Protein AF-A0A7G8DEV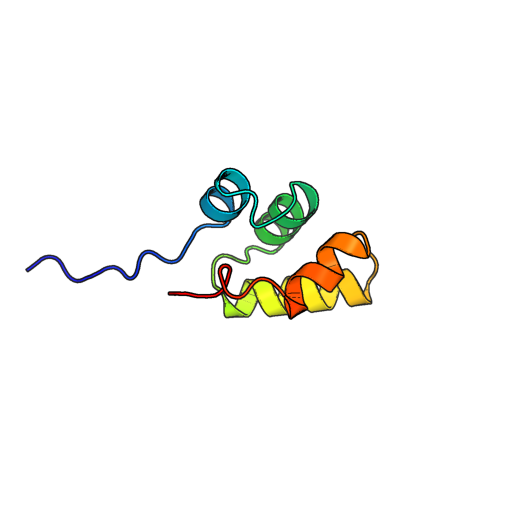5-F1 (afdb_monomer)

Mean predicted aligned error: 8.68 Å

Structure (mmCIF, N/CA/C/O backbone):
data_AF-A0A7G8DEV5-F1
#
_entry.id   AF-A0A7G8DEV5-F1
#
loop_
_atom_site.group_PDB
_atom_site.id
_atom_site.type_symbol
_atom_site.label_atom_id
_atom_site.label_alt_id
_atom_site.label_comp_id
_atom_site.label_asym_id
_atom_site.label_entity_id
_atom_site.label_seq_id
_atom_site.pdbx_PDB_ins_code
_atom_site.Cartn_x
_atom_site.Cartn_y
_atom_site.Cartn_z
_atom_site.occupancy
_atom_site.B_iso_or_equiv
_atom_site.auth_seq_id
_atom_site.auth_comp_id
_atom_site.auth_asym_id
_atom_site.auth_atom_id
_atom_site.pdbx_PDB_model_num
ATOM 1 N N . MET A 1 1 ? -17.844 -1.225 29.449 1.00 37.22 1 MET A N 1
ATOM 2 C CA . MET A 1 1 ? -16.606 -0.581 28.967 1.00 37.22 1 MET A CA 1
ATOM 3 C C . MET A 1 1 ? -16.259 -1.207 27.628 1.00 37.22 1 MET A C 1
ATOM 5 O O . MET A 1 1 ? -15.703 -2.295 27.613 1.00 37.22 1 MET A O 1
ATOM 9 N N . TYR A 1 2 ? -16.677 -0.599 26.516 1.00 45.91 2 TYR A N 1
ATOM 10 C CA . TYR A 1 2 ? -16.274 -1.074 25.192 1.00 45.91 2 TYR A CA 1
ATOM 11 C C . TYR A 1 2 ? -14.868 -0.551 24.936 1.00 45.91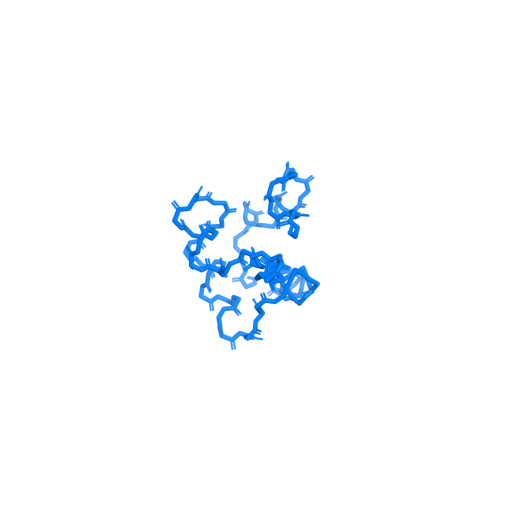 2 TYR A C 1
ATOM 13 O O . TYR A 1 2 ? -14.665 0.657 24.822 1.00 45.91 2 TYR A O 1
ATOM 21 N N . GLY A 1 3 ? -13.903 -1.470 24.984 1.00 42.50 3 GLY A N 1
ATOM 22 C CA . GLY A 1 3 ? -12.509 -1.190 24.693 1.00 42.50 3 GLY A CA 1
ATOM 23 C C . GLY A 1 3 ? -12.404 -0.527 23.330 1.00 42.50 3 GLY A C 1
ATOM 24 O O . GLY A 1 3 ? -13.020 -0.975 22.364 1.00 42.50 3 GLY A O 1
ATOM 25 N N . LEU A 1 4 ? -11.655 0.568 23.299 1.00 46.84 4 LEU A N 1
ATOM 26 C CA . LEU A 1 4 ? -11.216 1.249 22.097 1.00 46.84 4 LEU A CA 1
ATOM 27 C C . LEU A 1 4 ? -10.500 0.218 21.216 1.00 46.84 4 LEU A C 1
ATOM 29 O O . LEU A 1 4 ? -9.305 -0.019 21.367 1.00 46.84 4 LEU A O 1
ATOM 33 N N . HIS A 1 5 ? -11.239 -0.428 20.313 1.00 43.22 5 HIS A N 1
ATOM 34 C CA . HIS A 1 5 ? -10.646 -0.948 19.097 1.00 43.22 5 HIS A CA 1
ATOM 35 C C . HIS A 1 5 ? -10.098 0.291 18.399 1.00 43.22 5 HIS A C 1
ATOM 37 O O . HIS A 1 5 ? -10.869 1.034 17.793 1.00 43.22 5 HIS A O 1
ATOM 43 N N . ALA A 1 6 ? -8.798 0.554 18.562 1.00 49.69 6 ALA A N 1
ATOM 44 C CA . ALA A 1 6 ? -8.044 1.374 17.628 1.00 49.69 6 ALA A CA 1
ATOM 45 C C . ALA A 1 6 ? -8.472 0.886 16.246 1.00 49.69 6 ALA A C 1
ATOM 47 O O . ALA A 1 6 ? -8.286 -0.290 15.911 1.00 49.69 6 ALA A O 1
ATOM 48 N N . SER A 1 7 ? -9.267 1.695 15.551 1.00 52.28 7 SER A N 1
ATOM 49 C CA . SER A 1 7 ? -9.914 1.277 14.322 1.00 52.28 7 SER A CA 1
ATOM 50 C C . SER A 1 7 ? -8.825 1.266 13.269 1.00 52.28 7 SER A C 1
ATOM 52 O O . SER A 1 7 ? -8.676 2.246 12.543 1.00 52.28 7 SER A O 1
ATOM 54 N N . ALA A 1 8 ? -8.041 0.186 13.231 1.00 58.69 8 ALA A N 1
ATOM 55 C CA . ALA A 1 8 ? -6.979 0.007 12.264 1.00 58.69 8 ALA A CA 1
ATOM 56 C C . ALA A 1 8 ? -7.580 0.289 10.889 1.00 58.69 8 ALA A C 1
ATOM 58 O O . ALA A 1 8 ? -8.473 -0.426 10.426 1.00 58.69 8 ALA A O 1
ATOM 59 N N . GLN A 1 9 ? -7.156 1.398 10.287 1.00 70.69 9 GLN A N 1
ATOM 60 C CA . GLN A 1 9 ? -7.732 1.882 9.043 1.00 70.69 9 GLN A CA 1
ATOM 61 C C . GLN A 1 9 ? -7.586 0.763 8.000 1.00 70.69 9 GLN A C 1
ATOM 63 O O . GLN A 1 9 ? -6.473 0.293 7.731 1.00 70.69 9 GLN A O 1
ATOM 68 N N . THR A 1 10 ? -8.711 0.262 7.485 1.00 82.38 10 THR A N 1
ATOM 69 C CA . THR A 1 10 ? -8.724 -0.832 6.505 1.00 82.38 10 THR A CA 1
ATOM 70 C C . THR A 1 10 ? -8.284 -0.313 5.140 1.00 82.38 10 THR A C 1
ATOM 72 O O . THR A 1 10 ? -8.451 0.866 4.834 1.00 82.38 10 THR A O 1
ATOM 75 N N . ASN A 1 11 ? -7.763 -1.189 4.277 1.00 83.44 11 ASN A N 1
ATOM 76 C CA . ASN A 1 11 ? -7.359 -0.799 2.918 1.00 83.44 11 ASN A CA 1
ATOM 77 C C . ASN A 1 11 ? -8.523 -0.168 2.135 1.00 83.44 11 ASN A C 1
ATOM 79 O O . ASN A 1 11 ? -8.321 0.759 1.359 1.00 83.44 11 ASN A O 1
ATOM 83 N N . GLU A 1 12 ? -9.752 -0.625 2.381 1.00 86.19 12 GLU A N 1
ATOM 84 C CA . GLU A 1 12 ? -10.964 -0.048 1.796 1.00 86.19 12 GLU A CA 1
ATOM 85 C C . GLU A 1 12 ? -11.209 1.392 2.262 1.00 86.19 12 GLU A C 1
ATOM 87 O O . GLU A 1 12 ? -11.439 2.269 1.432 1.00 86.19 12 GLU A O 1
ATOM 92 N N . ARG A 1 13 ? -11.089 1.662 3.569 1.00 84.62 13 ARG A N 1
ATOM 93 C CA . ARG A 1 13 ? -11.161 3.024 4.121 1.00 84.62 13 ARG A CA 1
ATOM 94 C C . ARG A 1 13 ? -10.122 3.939 3.479 1.00 84.62 13 ARG A C 1
ATOM 96 O O . ARG A 1 13 ? -10.448 5.059 3.100 1.00 84.62 13 ARG A O 1
ATOM 103 N N . LEU A 1 14 ? -8.896 3.447 3.308 1.00 83.44 14 LEU A N 1
ATOM 104 C CA . LEU A 1 14 ? -7.82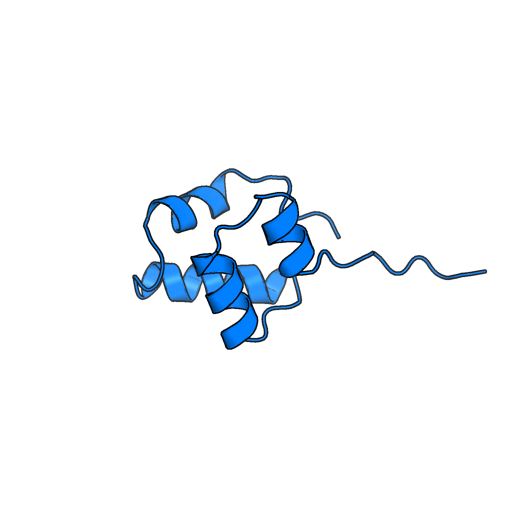0 4.198 2.662 1.00 83.44 14 LEU A CA 1
ATOM 105 C C . LEU A 1 14 ? -8.144 4.537 1.201 1.00 83.44 14 LEU A C 1
ATOM 107 O O . LEU A 1 14 ? -7.838 5.638 0.745 1.00 83.44 14 LEU A O 1
ATOM 111 N N . LEU A 1 15 ? -8.778 3.614 0.472 1.00 86.50 15 LEU A N 1
ATOM 112 C CA . LEU A 1 15 ? -9.216 3.838 -0.905 1.00 86.50 15 LEU A CA 1
ATOM 113 C C . LEU A 1 15 ? -10.367 4.854 -0.970 1.00 86.50 15 LEU A C 1
ATOM 115 O O . LEU A 1 15 ? -10.338 5.768 -1.793 1.00 86.50 15 LEU A O 1
ATOM 119 N N . GLN A 1 16 ? -11.361 4.730 -0.085 1.00 86.50 16 GLN A N 1
ATOM 120 C CA . GLN A 1 16 ? -12.503 5.649 -0.006 1.00 86.50 16 GLN A CA 1
ATOM 121 C C . GLN A 1 16 ? -12.068 7.080 0.328 1.00 86.50 16 GLN A C 1
ATOM 123 O O . GLN A 1 16 ? -12.547 8.035 -0.282 1.00 86.50 1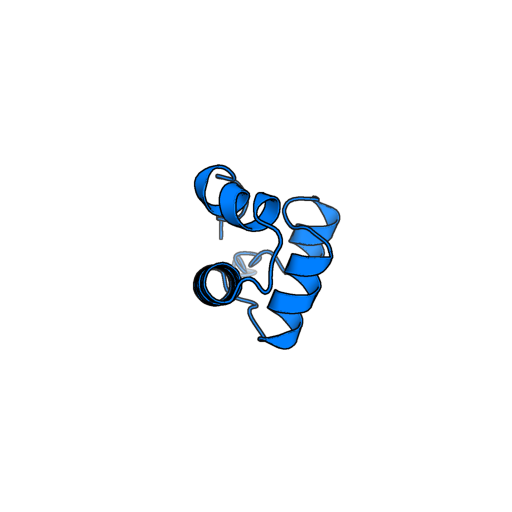6 GLN A O 1
ATOM 128 N N . GLU A 1 17 ? -11.117 7.228 1.250 1.00 85.44 17 GLU A N 1
ATOM 129 C CA . GLU A 1 17 ? -10.519 8.515 1.617 1.00 85.44 17 GLU A CA 1
ATOM 130 C C . GLU A 1 17 ? -9.511 9.024 0.565 1.00 85.44 17 GLU A C 1
ATOM 132 O O . GLU A 1 17 ? -8.932 10.097 0.735 1.00 85.44 17 GLU A O 1
ATOM 137 N N . ARG A 1 18 ? -9.316 8.279 -0.538 1.00 84.12 18 ARG A N 1
ATOM 138 C CA . ARG A 1 18 ? -8.359 8.566 -1.623 1.00 84.12 18 ARG A CA 1
ATOM 139 C C . ARG A 1 18 ? -6.925 8.756 -1.125 1.00 84.12 18 ARG A C 1
ATOM 141 O O . ARG A 1 18 ? -6.144 9.489 -1.725 1.00 84.12 18 ARG A O 1
ATOM 148 N N . LEU A 1 19 ? -6.586 8.099 -0.019 1.00 82.00 19 LEU A N 1
ATOM 149 C CA . LEU A 1 19 ? -5.241 8.101 0.546 1.00 82.00 19 LEU A CA 1
ATOM 150 C C . LEU A 1 19 ? -4.328 7.099 -0.169 1.00 82.00 19 LEU A C 1
ATOM 152 O O . LEU A 1 19 ? -3.112 7.257 -0.138 1.00 82.00 19 LEU A O 1
ATOM 156 N N . ILE A 1 20 ? -4.910 6.082 -0.810 1.00 82.94 20 ILE A N 1
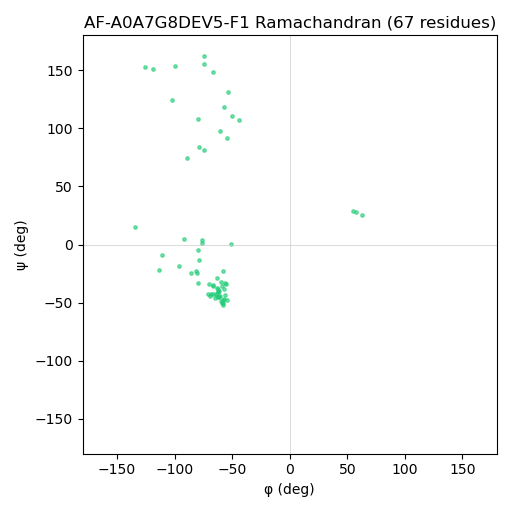ATOM 157 C CA . ILE A 1 20 ? -4.214 5.128 -1.680 1.00 82.94 20 ILE A CA 1
ATOM 158 C C . ILE A 1 20 ? -4.893 5.075 -3.052 1.00 82.94 20 ILE A C 1
ATOM 160 O O . ILE A 1 20 ? -6.096 5.318 -3.174 1.00 82.94 20 ILE A O 1
ATOM 164 N N . SER A 1 21 ? -4.125 4.729 -4.084 1.00 85.38 21 SER A N 1
ATOM 165 C CA . SER A 1 21 ? -4.653 4.477 -5.425 1.00 85.38 21 SER A CA 1
ATOM 166 C C . SER A 1 21 ? -5.379 3.118 -5.499 1.00 85.38 21 SER A C 1
ATOM 168 O O . SER A 1 21 ? -5.142 2.237 -4.663 1.00 85.38 21 SER A O 1
ATOM 170 N N . PRO A 1 22 ? -6.227 2.888 -6.520 1.00 88.44 22 PRO A N 1
ATOM 171 C CA . PRO A 1 22 ? -6.805 1.566 -6.775 1.00 88.44 22 PRO A CA 1
ATOM 172 C C . PRO A 1 22 ? -5.747 0.467 -6.971 1.00 88.44 22 PRO A C 1
ATOM 174 O O . PRO A 1 22 ? -5.911 -0.638 -6.460 1.00 88.44 22 PRO A O 1
ATOM 177 N N . ALA A 1 23 ? -4.630 0.780 -7.640 1.00 86.81 23 ALA A N 1
ATOM 178 C CA . ALA A 1 23 ? -3.528 -0.164 -7.846 1.00 86.81 23 ALA A CA 1
ATOM 179 C C . ALA A 1 23 ? -2.877 -0.570 -6.514 1.00 86.81 23 ALA A C 1
ATOM 181 O O . ALA A 1 23 ? -2.632 -1.750 -6.257 1.00 86.81 23 ALA A O 1
ATOM 182 N N . MET A 1 24 ? -2.676 0.405 -5.627 1.00 86.19 24 MET A N 1
ATOM 183 C CA . MET A 1 24 ? -2.180 0.171 -4.278 1.00 86.19 24 MET A CA 1
ATOM 184 C C . MET A 1 24 ? -3.159 -0.675 -3.453 1.00 86.19 24 MET A C 1
ATOM 186 O O . MET A 1 24 ? -2.74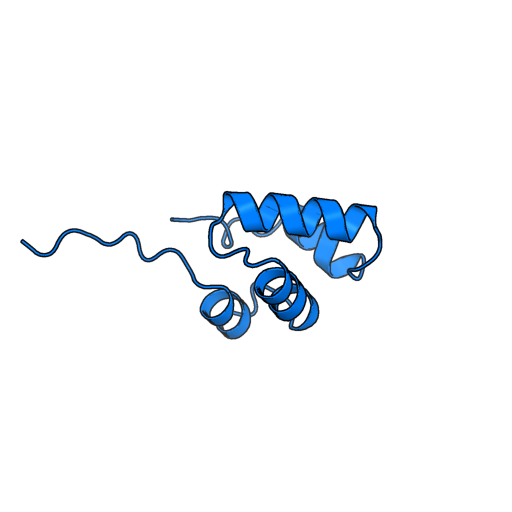7 -1.617 -2.784 1.00 86.19 24 MET A O 1
ATOM 190 N N . TYR A 1 25 ? -4.461 -0.385 -3.519 1.00 89.06 25 TYR A N 1
ATOM 191 C CA . TYR A 1 25 ? -5.492 -1.171 -2.833 1.00 89.06 25 TYR A CA 1
ATOM 192 C C . TYR A 1 25 ? -5.456 -2.647 -3.242 1.00 89.06 25 TYR A C 1
ATOM 194 O O . TYR A 1 25 ? -5.456 -3.532 -2.382 1.00 89.06 25 TYR A O 1
ATOM 202 N N . GLU A 1 26 ? -5.381 -2.920 -4.545 1.00 90.88 26 GLU A N 1
ATOM 203 C CA . GLU A 1 26 ? -5.290 -4.287 -5.046 1.00 90.88 26 GLU A CA 1
ATOM 204 C C . GLU A 1 26 ? -4.020 -4.989 -4.570 1.00 90.88 26 GLU A C 1
ATOM 206 O O . GLU A 1 26 ? -4.097 -6.125 -4.108 1.00 90.88 26 GLU A O 1
ATOM 211 N N . LEU A 1 27 ? -2.865 -4.323 -4.640 1.00 89.56 27 LEU A N 1
ATOM 212 C CA . LEU A 1 27 ? -1.600 -4.874 -4.160 1.00 89.56 27 LEU A CA 1
ATOM 213 C C . LEU A 1 27 ? -1.681 -5.243 -2.673 1.00 89.56 27 LEU A C 1
ATOM 215 O O . LEU A 1 27 ? -1.345 -6.366 -2.288 1.00 89.56 27 LEU A O 1
ATOM 219 N N . LEU A 1 28 ? -2.147 -4.310 -1.840 1.00 88.81 28 LEU A N 1
ATOM 220 C CA . LEU A 1 28 ? -2.245 -4.509 -0.397 1.00 88.81 28 LEU A CA 1
ATOM 221 C C . LEU A 1 28 ? -3.189 -5.667 -0.057 1.00 88.81 28 LEU A C 1
ATOM 223 O O . LEU A 1 28 ? -2.873 -6.471 0.818 1.00 88.81 28 LEU A O 1
ATOM 227 N N . ASN A 1 29 ? -4.310 -5.806 -0.770 1.00 90.06 29 ASN A N 1
ATOM 228 C CA . ASN A 1 29 ? -5.225 -6.929 -0.570 1.00 90.06 29 ASN A CA 1
ATOM 229 C C . ASN A 1 29 ? -4.653 -8.257 -1.065 1.00 90.06 29 ASN A C 1
ATOM 231 O O . ASN A 1 29 ? -4.746 -9.249 -0.346 1.00 90.06 29 ASN A O 1
ATOM 235 N N . ARG A 1 30 ? -4.011 -8.286 -2.240 1.00 90.69 30 ARG A N 1
ATOM 236 C CA . ARG A 1 30 ? -3.352 -9.498 -2.757 1.00 90.69 30 ARG A CA 1
ATOM 237 C C . ARG A 1 30 ? -2.276 -10.008 -1.800 1.00 90.69 30 ARG A C 1
ATOM 239 O O . ARG A 1 30 ? -2.119 -11.215 -1.656 1.00 90.69 30 ARG A O 1
ATOM 246 N N . ARG A 1 31 ? -1.555 -9.101 -1.132 1.00 88.00 31 ARG A N 1
ATOM 247 C CA . ARG A 1 31 ? -0.494 -9.439 -0.167 1.00 88.00 31 ARG A CA 1
ATOM 248 C C . ARG A 1 31 ? -0.984 -9.539 1.285 1.00 88.00 31 ARG A C 1
ATOM 250 O O . ARG A 1 31 ? -0.168 -9.724 2.184 1.00 88.00 31 ARG A O 1
ATOM 257 N N . GLY A 1 32 ? -2.292 -9.410 1.534 1.00 86.44 32 GLY A N 1
ATOM 258 C CA . GLY A 1 32 ? -2.879 -9.510 2.877 1.00 86.44 32 GLY A CA 1
ATOM 259 C C . GLY A 1 32 ? -2.397 -8.433 3.858 1.00 86.44 32 GLY A C 1
ATOM 260 O O . GLY A 1 32 ? -2.390 -8.646 5.070 1.00 86.44 32 GLY A O 1
ATOM 261 N N . ALA A 1 33 ? -1.968 -7.277 3.357 1.00 85.50 33 ALA A N 1
ATOM 262 C CA . ALA A 1 33 ? -1.437 -6.185 4.156 1.00 85.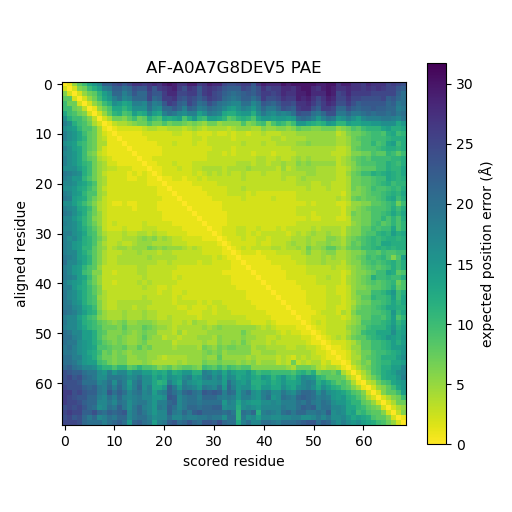50 33 ALA A CA 1
ATOM 263 C C . ALA A 1 33 ? -2.565 -5.381 4.814 1.00 85.50 33 ALA A C 1
ATOM 265 O O . ALA A 1 33 ? -3.011 -4.358 4.300 1.00 85.50 33 ALA A O 1
ATOM 266 N N . THR A 1 34 ? -3.039 -5.860 5.962 1.00 80.31 34 THR A N 1
ATOM 267 C CA . THR A 1 34 ? -4.114 -5.230 6.749 1.00 80.31 34 THR A CA 1
ATOM 268 C C . THR A 1 34 ? -3.597 -4.343 7.879 1.00 80.31 34 THR A C 1
ATOM 270 O O . THR A 1 34 ? -4.325 -3.478 8.364 1.00 80.31 34 THR A O 1
ATOM 273 N N . THR A 1 35 ? -2.335 -4.519 8.280 1.00 80.62 35 THR A N 1
ATOM 274 C CA . THR A 1 35 ? -1.675 -3.704 9.304 1.00 80.62 35 THR A CA 1
ATOM 275 C C . THR A 1 35 ? -0.794 -2.639 8.672 1.00 80.62 35 THR A C 1
ATOM 277 O O . THR A 1 35 ? -0.259 -2.807 7.575 1.00 80.62 35 THR A O 1
ATOM 280 N N . ARG A 1 36 ? -0.583 -1.539 9.396 1.00 75.50 36 ARG A N 1
ATOM 281 C CA . ARG A 1 36 ? 0.275 -0.434 8.955 1.00 75.50 36 ARG A CA 1
ATOM 282 C C . ARG A 1 36 ? 1.687 -0.897 8.581 1.00 75.50 36 ARG A C 1
ATOM 284 O O . ARG A 1 36 ? 2.172 -0.545 7.511 1.00 75.50 36 ARG A O 1
ATOM 291 N N . ALA A 1 37 ? 2.319 -1.705 9.432 1.00 80.62 37 ALA A N 1
ATOM 292 C CA . ALA A 1 37 ? 3.665 -2.220 9.185 1.00 80.62 37 ALA A CA 1
ATOM 293 C C . ALA A 1 37 ? 3.722 -3.077 7.911 1.00 80.62 37 ALA A C 1
ATOM 295 O O . ALA A 1 37 ? 4.584 -2.853 7.063 1.00 80.62 37 ALA A O 1
ATOM 296 N N . LYS A 1 38 ? 2.751 -3.985 7.728 1.00 83.69 38 LYS A N 1
ATOM 297 C CA . LYS A 1 38 ? 2.699 -4.849 6.543 1.00 83.69 38 LYS A CA 1
ATOM 298 C C . LYS A 1 38 ? 2.422 -4.057 5.270 1.00 83.69 38 LYS A C 1
ATOM 300 O O . LYS A 1 38 ? 2.991 -4.369 4.231 1.00 83.69 38 LYS A O 1
ATOM 305 N N . ARG A 1 39 ? 1.597 -3.005 5.342 1.00 85.06 39 ARG A N 1
ATOM 306 C CA . ARG A 1 39 ? 1.391 -2.092 4.211 1.00 85.06 39 ARG A CA 1
ATOM 307 C C . ARG A 1 39 ? 2.707 -1.451 3.785 1.00 85.06 39 ARG A C 1
ATOM 309 O O . ARG A 1 39 ? 3.042 -1.528 2.615 1.00 85.06 39 ARG A O 1
ATOM 316 N N . ILE A 1 40 ? 3.474 -0.880 4.715 1.00 81.94 40 ILE A N 1
ATOM 317 C CA . ILE A 1 40 ? 4.756 -0.229 4.393 1.00 81.94 40 ILE A CA 1
ATOM 318 C C . ILE A 1 40 ? 5.715 -1.207 3.709 1.00 81.94 40 ILE A C 1
ATOM 320 O O . ILE A 1 40 ? 6.268 -0.874 2.666 1.00 81.94 40 ILE A O 1
ATOM 324 N N . GLU A 1 41 ? 5.868 -2.406 4.270 1.00 87.19 41 GLU A N 1
ATOM 325 C CA . GLU A 1 41 ? 6.723 -3.459 3.715 1.00 87.19 41 GLU A CA 1
ATOM 326 C C . GLU A 1 41 ? 6.304 -3.822 2.283 1.00 87.19 41 GLU A C 1
ATOM 328 O O . GLU A 1 41 ? 7.110 -3.738 1.359 1.00 87.19 41 GLU A O 1
ATOM 333 N N . VAL A 1 42 ? 5.019 -4.123 2.072 1.00 89.00 42 VAL A N 1
ATOM 334 C CA . VAL A 1 42 ? 4.489 -4.508 0.755 1.00 89.00 42 VAL A CA 1
ATOM 335 C C . VAL A 1 42 ? 4.649 -3.394 -0.274 1.00 89.00 42 VAL A C 1
ATOM 337 O O . VAL A 1 42 ? 4.998 -3.670 -1.421 1.00 89.00 42 VAL A O 1
ATOM 340 N N . VAL A 1 43 ? 4.410 -2.139 0.110 1.00 86.00 43 VAL A N 1
ATOM 341 C CA . VAL A 1 43 ? 4.574 -1.016 -0.817 1.00 86.00 43 VAL A CA 1
ATOM 342 C C . VAL A 1 43 ? 6.048 -0.807 -1.160 1.00 86.00 43 VAL A C 1
ATOM 344 O O . VAL A 1 43 ? 6.367 -0.613 -2.329 1.00 86.00 43 VAL A O 1
ATOM 347 N N . GLN A 1 44 ? 6.960 -0.881 -0.187 1.00 86.00 44 GLN A N 1
ATOM 348 C CA . GLN A 1 44 ? 8.398 -0.763 -0.453 1.00 86.00 44 GLN A CA 1
ATOM 349 C C . GLN A 1 44 ? 8.891 -1.861 -1.399 1.00 86.00 44 GLN A C 1
ATOM 351 O O . GLN A 1 44 ? 9.599 -1.560 -2.361 1.00 86.00 44 GLN A O 1
ATOM 356 N N . GLU A 1 45 ? 8.472 -3.108 -1.174 1.00 88.88 45 GLU A N 1
ATOM 357 C CA . GLU A 1 45 ? 8.775 -4.231 -2.063 1.00 88.88 45 GLU A CA 1
ATOM 358 C C . GLU A 1 45 ? 8.236 -4.001 -3.476 1.00 88.88 45 GLU A C 1
ATOM 360 O O . GLU A 1 45 ? 8.972 -4.146 -4.450 1.00 88.88 45 GLU A O 1
ATOM 365 N N . ALA A 1 46 ? 6.971 -3.600 -3.605 1.00 88.25 46 ALA A N 1
ATOM 366 C CA . ALA A 1 46 ? 6.345 -3.377 -4.903 1.00 88.25 46 ALA A CA 1
ATOM 367 C C . ALA A 1 46 ? 6.953 -2.186 -5.656 1.00 88.25 46 ALA A C 1
ATOM 369 O O . ALA A 1 46 ? 7.114 -2.239 -6.874 1.00 88.25 46 ALA A O 1
ATOM 370 N N . CYS A 1 47 ? 7.357 -1.134 -4.947 1.00 87.31 47 CYS A N 1
ATOM 371 C CA . CYS A 1 47 ? 8.086 -0.010 -5.526 1.00 87.31 47 CYS A CA 1
ATOM 372 C C . CYS A 1 47 ? 9.484 -0.418 -6.001 1.00 87.31 47 CYS A C 1
ATOM 374 O O . CYS A 1 47 ? 9.883 -0.056 -7.108 1.00 87.31 47 CYS A O 1
ATOM 376 N N . ALA A 1 48 ? 10.209 -1.223 -5.217 1.00 86.06 48 ALA A N 1
ATOM 377 C CA . ALA A 1 48 ? 11.496 -1.779 -5.633 1.00 86.06 48 ALA A CA 1
ATOM 378 C C . ALA A 1 48 ? 11.351 -2.711 -6.851 1.00 86.06 48 ALA A C 1
ATOM 380 O O . ALA A 1 48 ? 12.183 -2.682 -7.759 1.00 86.06 48 ALA A O 1
ATOM 381 N N . ALA A 1 49 ? 10.263 -3.483 -6.905 1.00 87.50 49 ALA A N 1
ATOM 382 C CA . ALA A 1 49 ? 9.924 -4.379 -8.007 1.00 87.50 49 ALA A CA 1
ATOM 383 C C . ALA A 1 49 ? 9.300 -3.673 -9.228 1.00 87.50 49 ALA A C 1
ATOM 385 O O . ALA A 1 49 ? 9.078 -4.318 -10.250 1.00 87.50 49 ALA A O 1
ATOM 386 N N . ARG A 1 50 ? 9.037 -2.356 -9.153 1.00 82.69 50 ARG A N 1
ATOM 387 C CA . ARG A 1 50 ? 8.327 -1.569 -10.184 1.00 82.69 50 ARG A CA 1
ATOM 388 C C . ARG A 1 50 ? 6.918 -2.096 -10.502 1.00 82.69 50 ARG A C 1
ATOM 390 O O . ARG A 1 50 ? 6.418 -1.903 -11.607 1.00 82.69 50 ARG A O 1
ATOM 397 N N . GLU A 1 51 ? 6.275 -2.738 -9.529 1.00 84.06 51 GLU A N 1
ATOM 398 C CA . GLU A 1 51 ? 4.884 -3.212 -9.605 1.00 84.06 51 GLU A CA 1
ATOM 399 C C . GLU A 1 51 ? 3.867 -2.076 -9.379 1.00 84.06 51 GLU A C 1
ATOM 401 O O . GLU A 1 51 ? 2.682 -2.239 -9.665 1.00 84.06 51 GLU A O 1
ATOM 406 N N . LEU A 1 52 ? 4.323 -0.921 -8.884 1.00 82.00 52 LEU A N 1
ATOM 407 C CA . LEU A 1 52 ? 3.523 0.286 -8.676 1.00 82.00 52 LEU A CA 1
ATOM 408 C C . LEU A 1 52 ? 4.045 1.457 -9.518 1.00 82.00 52 LEU A C 1
ATOM 410 O O . LEU A 1 52 ? 5.250 1.540 -9.782 1.00 82.00 52 LEU A O 1
ATOM 414 N N . PRO A 1 53 ? 3.167 2.395 -9.915 1.00 77.75 53 PRO A N 1
ATOM 415 C CA . PRO A 1 53 ? 3.601 3.603 -10.595 1.00 77.75 53 PRO A CA 1
ATOM 416 C C . PRO A 1 53 ? 4.440 4.488 -9.652 1.00 77.75 53 PRO A C 1
ATOM 418 O O . PRO A 1 53 ? 4.180 4.532 -8.448 1.00 77.75 53 PRO A O 1
ATOM 421 N N . PRO A 1 54 ? 5.416 5.255 -10.176 1.00 74.25 54 PRO A N 1
ATOM 422 C CA . PRO A 1 54 ? 6.288 6.101 -9.354 1.00 74.25 54 PRO A CA 1
ATOM 423 C C . PRO A 1 54 ? 5.528 7.086 -8.452 1.00 74.25 54 PRO A C 1
ATOM 425 O O . PRO A 1 54 ? 5.926 7.308 -7.311 1.00 74.25 54 PRO A O 1
ATOM 428 N N . SER A 1 55 ? 4.386 7.603 -8.919 1.00 75.50 55 SER A N 1
ATOM 429 C CA . SER A 1 55 ? 3.495 8.490 -8.155 1.00 75.50 55 SER A CA 1
ATOM 430 C C . SER A 1 55 ? 2.961 7.853 -6.864 1.00 75.50 55 SER A C 1
ATOM 432 O O . SER A 1 55 ? 2.762 8.529 -5.852 1.00 75.50 55 SER A O 1
ATOM 434 N N . ASP A 1 56 ? 2.757 6.537 -6.883 1.00 76.88 56 ASP A N 1
ATOM 435 C CA . ASP A 1 56 ? 2.271 5.773 -5.736 1.00 76.88 56 ASP A CA 1
ATOM 436 C C . ASP A 1 56 ? 3.410 5.462 -4.752 1.00 76.88 56 ASP A C 1
ATOM 438 O O . ASP A 1 56 ? 3.176 5.321 -3.552 1.00 76.88 56 ASP A O 1
ATOM 442 N N . CYS A 1 57 ? 4.652 5.441 -5.244 1.00 77.69 57 CYS A N 1
ATOM 443 C CA . CYS A 1 57 ? 5.861 5.276 -4.440 1.00 77.69 57 CYS A CA 1
ATOM 444 C C . CYS A 1 57 ? 6.296 6.570 -3.737 1.00 77.69 57 CYS A C 1
ATOM 446 O O . CYS A 1 57 ? 6.793 6.529 -2.612 1.00 77.69 57 CYS A O 1
ATOM 448 N N . GLU A 1 58 ? 6.070 7.734 -4.350 1.00 66.38 58 GLU A N 1
ATOM 449 C CA . GLU A 1 58 ? 6.381 9.040 -3.746 1.00 66.38 58 GLU A CA 1
ATOM 450 C C . GLU A 1 58 ? 5.447 9.385 -2.578 1.00 66.38 58 GLU A C 1
ATOM 452 O O . GLU A 1 58 ? 5.879 9.958 -1.571 1.00 66.38 58 GLU A O 1
ATOM 457 N N . SER A 1 59 ? 4.180 8.967 -2.666 1.00 56.84 59 SER A N 1
ATOM 458 C CA . SER A 1 59 ? 3.144 9.211 -1.652 1.00 56.84 59 SER A CA 1
ATOM 459 C C . SER A 1 59 ? 3.509 8.669 -0.258 1.00 56.84 59 SER A C 1
ATOM 461 O O . SER A 1 59 ? 3.037 9.204 0.749 1.00 56.84 59 SER A O 1
ATOM 463 N N . ILE A 1 60 ? 4.413 7.683 -0.187 1.00 55.09 60 ILE A N 1
ATOM 464 C CA . ILE A 1 60 ?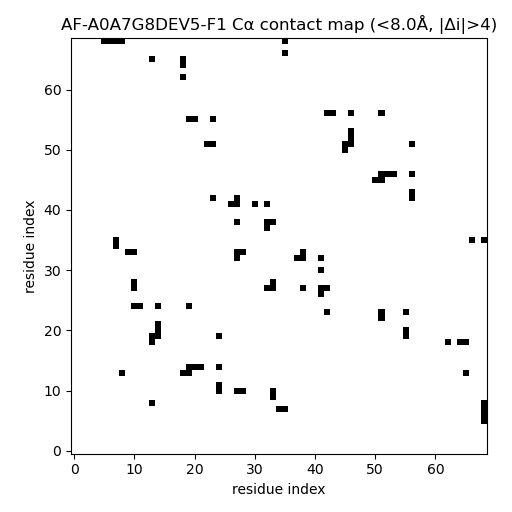 4.967 7.087 1.044 1.00 55.09 60 ILE A CA 1
ATOM 465 C C . ILE A 1 60 ? 5.761 8.112 1.871 1.00 55.09 60 ILE A C 1
ATOM 467 O O . ILE A 1 60 ? 5.827 8.018 3.094 1.00 55.09 60 ILE A O 1
ATOM 471 N N . SER A 1 61 ? 6.358 9.113 1.221 1.00 49.09 61 SER A N 1
ATOM 472 C CA . SER A 1 61 ? 7.173 10.130 1.897 1.00 49.09 61 SER A CA 1
ATOM 473 C C . SER A 1 61 ? 6.350 11.302 2.453 1.00 49.09 61 SER A C 1
ATOM 475 O O . SER A 1 61 ? 6.769 11.948 3.413 1.00 49.09 61 SER A O 1
ATOM 477 N N . GLY A 1 62 ? 5.165 11.566 1.883 1.00 45.38 62 GLY A N 1
ATOM 478 C CA . GLY A 1 62 ? 4.405 12.801 2.123 1.00 45.38 62 GLY A CA 1
ATOM 479 C C . GLY A 1 62 ? 3.068 12.645 2.853 1.00 45.38 62 GLY A C 1
ATOM 480 O O . GLY A 1 62 ? 2.577 13.602 3.457 1.00 45.38 62 GLY A O 1
ATOM 481 N N . THR A 1 63 ? 2.447 11.465 2.854 1.00 49.59 63 THR A N 1
ATOM 482 C CA . THR A 1 63 ? 1.090 11.305 3.404 1.00 49.59 63 THR A CA 1
ATOM 483 C C . THR A 1 63 ? 1.103 10.964 4.887 1.00 49.59 63 THR A C 1
ATOM 485 O O . THR A 1 63 ? 0.737 9.874 5.301 1.00 49.59 63 THR A O 1
ATOM 488 N N . ARG A 1 64 ? 1.400 11.953 5.736 1.00 49.81 64 ARG A N 1
ATOM 489 C CA . ARG A 1 64 ? 1.307 11.915 7.218 1.00 49.81 64 ARG A CA 1
ATOM 490 C C . ARG A 1 64 ? -0.045 11.414 7.797 1.00 49.81 64 ARG A C 1
ATOM 492 O O . ARG A 1 64 ? -0.201 11.381 9.013 1.00 49.81 64 ARG A O 1
ATOM 499 N N . ARG A 1 65 ? -1.024 11.053 6.954 1.00 50.22 65 ARG A N 1
ATOM 500 C CA . ARG A 1 65 ? -2.381 10.593 7.297 1.00 50.22 65 ARG A CA 1
ATOM 501 C C . ARG A 1 65 ? -2.671 9.114 7.000 1.00 50.22 65 ARG A C 1
ATOM 503 O O . ARG A 1 65 ? -3.672 8.632 7.499 1.00 50.22 65 ARG A O 1
ATOM 510 N N .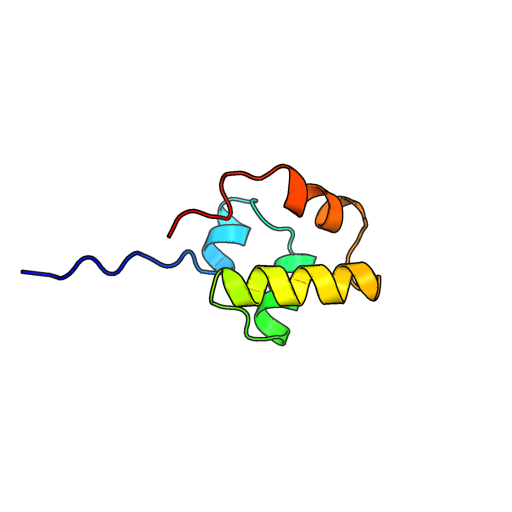 LEU A 1 66 ? -1.798 8.374 6.305 1.00 48.62 66 LEU A N 1
ATOM 511 C CA . LEU A 1 66 ? -1.912 6.905 6.157 1.00 48.62 66 LEU A CA 1
ATOM 512 C C . LEU A 1 66 ? -1.483 6.115 7.416 1.00 48.62 66 LEU A C 1
ATOM 514 O O . LEU A 1 66 ? -1.384 4.887 7.399 1.00 48.62 66 LEU A O 1
ATOM 518 N N . TYR A 1 67 ? -1.147 6.826 8.496 1.00 51.78 67 TYR A N 1
ATOM 519 C CA . TYR A 1 67 ? -0.236 6.355 9.537 1.00 51.78 67 TYR A CA 1
ATOM 520 C C . TYR A 1 67 ? -0.721 6.591 10.976 1.00 51.78 67 TYR A C 1
ATOM 522 O O . TYR A 1 67 ? 0.110 6.519 11.881 1.00 51.78 67 TYR A O 1
ATOM 530 N N . GLN A 1 68 ? -1.999 6.898 11.206 1.00 44.41 68 GLN A N 1
ATOM 531 C CA . GLN A 1 68 ? -2.536 6.914 12.572 1.00 44.41 68 GLN A CA 1
ATOM 532 C C . GLN A 1 68 ? -3.344 5.639 12.825 1.00 44.41 68 GLN A C 1
ATOM 534 O O . GLN A 1 68 ? -4.217 5.295 12.029 1.00 44.41 68 GLN A O 1
ATOM 539 N N . ASP A 1 69 ? -2.947 4.929 13.884 1.00 46.22 69 ASP A N 1
ATOM 540 C CA . ASP A 1 69 ? -3.656 3.793 14.487 1.00 46.22 69 ASP A CA 1
ATOM 541 C C . ASP A 1 69 ? -4.949 4.244 15.186 1.00 46.22 69 ASP A C 1
ATOM 543 O O . ASP A 1 69 ? -4.937 5.344 15.790 1.00 46.22 69 ASP A O 1
#

Secondary structure (DSSP, 8-state):
----------HHHHHHTTSS-HHHHHHHHHTT--SHHHHHHHHHHHHHTT-S-HHHHHHHHH-TTTT--

Nearest PDB structures (foldseek):
  7keu-assembly1_G  TM=3.832E-01  e=1.848E+00  Homo sapiens
  6nbx-assembly1_F  TM=5.151E-01  e=6.931E+00  Thermosynechococcus vestitus BP-1

Sequence (69 aa):
MYGLHASAQTNERLLQERLISPAMYELLNRRGATTRAKRIEVVQEACAARELPPSDCESISGTRRLYQD

Solvent-accessible surface area (backbone atoms only — not comparable to full-atom values): 4273 Å² total; per-residue (Å²): 135,84,74,81,69,63,66,61,64,42,57,66,55,35,43,75,70,62,74,40,52,74,70,53,42,51,51,31,59,77,68,66,30,63,46,71,70,47,35,53,53,53,50,53,51,31,44,75,68,60,76,48,59,69,74,69,55,55,46,76,80,66,54,85,74,84,73,68,102

Foldseek 3Di:
DPDPPQVQQALVNCVVVVLADPLLSVQCVVQVPGHPVSSVVSLVVCVVVVVDDVVRVVSSVPCPPNDGD

pLDDT: mean 74.18, std 16.57, range [37.22, 90.88]

Radius of gyration: 12.35 Å; Cα contacts (8 Å, |Δi|>4): 53; chains: 1; bounding box: 28×22×40 Å